Protein AF-A0A5E4IDD2-F1 (afdb_monomer)

Secondary structure (DSSP, 8-state):
--HHHHHHHHHHHHHTHHHHHHHHHHHHHHTT--S--HHHHHHHHHHHHHHHHHHHH---SS--HHHHHHHHIIIIIHHHHTTT--S----S--HHHHHHHHHHHHHHHHHHHHH-

Nearest PDB structures (foldseek):
  2rld-assembly1_A  TM=3.125E-01  e=3.854E+00  Bacteroides thetaiotaomicron VPI-5482
  3lmf-assembly1_A  TM=3.360E-01  e=6.219E+00  Nitrosospira multiformis ATCC 25196
  6zif-assembly1_C  TM=3.022E-01  e=7.295E+00  Methylocystis sp. ATCC 49242
  5m30-assembly1_C  TM=2.866E-01  e=8.113E+00  Escherichia coli

Sequence (116 aa):
MNDTQKKNACDILDSSGVDLRKALDEHFRDLKLGESTPEDYRLLDHTIATIQEGIWTSDEPDFDYDKLKTDIYEALVDKERAKTEEPEIYMGESEAVERDKAVIDFTFDWLKCILS

Foldseek 3Di:
DDPVLLVQLLVCLVVCLVVLQVVLQVLCVVVVLDGDDPVLSVLLVVLSVLVSVQSVPDPDPDRDLVVSLVVSCCVPVVPPVVVPDDPDDDDDDPSVSVSSNSSSVSSSVVSVVSSD

Solvent-accessible surface area (backbone atoms only — not comparable to full-atom values): 6846 Å² total; per-residue (Å²): 76,55,73,68,57,40,48,52,54,43,55,50,55,67,72,35,53,69,60,51,52,54,50,48,43,53,50,29,49,75,70,67,70,47,78,76,50,77,65,56,54,50,49,41,55,50,51,52,53,53,50,44,50,49,53,67,70,46,87,42,72,72,74,61,62,66,60,53,51,50,53,47,45,61,58,51,62,56,57,60,47,72,76,72,58,74,98,77,81,91,78,72,85,52,70,66,56,57,49,54,47,50,44,53,51,52,54,51,55,51,51,53,62,75,76,105

pLDDT: mean 79.17, std 12.94, range [44.44, 90.19]

Structure (mmCIF, N/CA/C/O backbone):
data_AF-A0A5E4IDD2-F1
#
_entry.id   AF-A0A5E4IDD2-F1
#
loop_
_atom_site.group_PDB
_atom_site.id
_atom_site.type_symbol
_atom_site.label_atom_id
_atom_site.label_alt_id
_atom_site.label_comp_id
_atom_site.label_asym_id
_atom_site.label_entity_id
_atom_site.labe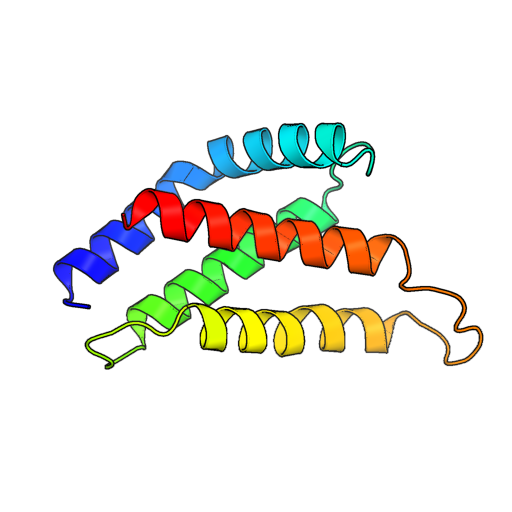l_seq_id
_atom_site.pdbx_PDB_ins_code
_atom_site.Cartn_x
_atom_site.Cartn_y
_atom_site.Cartn_z
_atom_site.occupancy
_atom_site.B_iso_or_equiv
_atom_site.auth_seq_id
_atom_site.auth_comp_id
_atom_site.auth_asym_id
_atom_site.auth_atom_id
_atom_site.pdbx_PDB_mod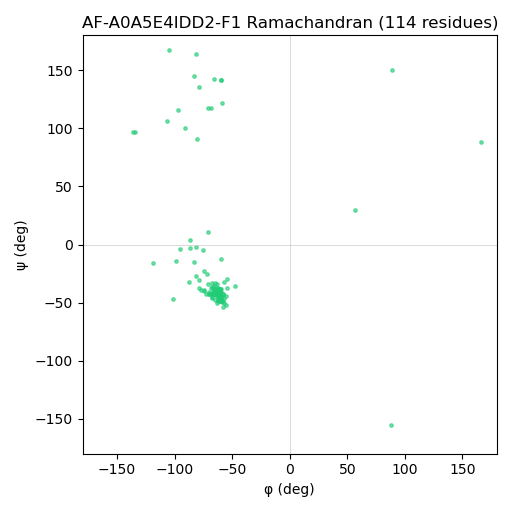el_num
ATOM 1 N N . MET A 1 1 ? 12.851 -5.806 -13.005 1.00 79.38 1 MET A N 1
ATOM 2 C CA . MET A 1 1 ? 11.851 -4.972 -13.717 1.00 79.38 1 MET A CA 1
ATOM 3 C C . MET A 1 1 ? 12.574 -3.870 -14.494 1.00 79.38 1 MET A C 1
ATOM 5 O O . MET A 1 1 ? 13.532 -3.334 -13.955 1.00 79.38 1 MET A O 1
ATOM 9 N N . ASN A 1 2 ? 12.196 -3.535 -15.737 1.00 84.81 2 ASN A N 1
ATOM 10 C CA . ASN A 1 2 ? 12.861 -2.436 -16.472 1.00 84.81 2 ASN A CA 1
ATOM 11 C C . ASN A 1 2 ? 12.316 -1.047 -16.072 1.00 84.81 2 ASN A C 1
ATOM 13 O O . ASN A 1 2 ? 11.226 -0.952 -15.511 1.00 84.81 2 ASN A O 1
ATOM 17 N N . ASP A 1 3 ? 13.035 0.033 -16.399 1.00 86.19 3 ASP A N 1
ATOM 18 C CA . ASP A 1 3 ? 12.665 1.410 -16.012 1.00 86.19 3 ASP A CA 1
ATOM 19 C C . ASP A 1 3 ? 11.270 1.837 -16.490 1.00 86.19 3 ASP A C 1
ATOM 21 O O . ASP A 1 3 ? 10.577 2.593 -15.813 1.00 86.19 3 ASP A O 1
ATOM 25 N N . THR A 1 4 ? 10.825 1.331 -17.645 1.00 86.62 4 THR A N 1
ATOM 26 C CA . THR A 1 4 ? 9.480 1.624 -18.165 1.00 86.62 4 THR A CA 1
ATOM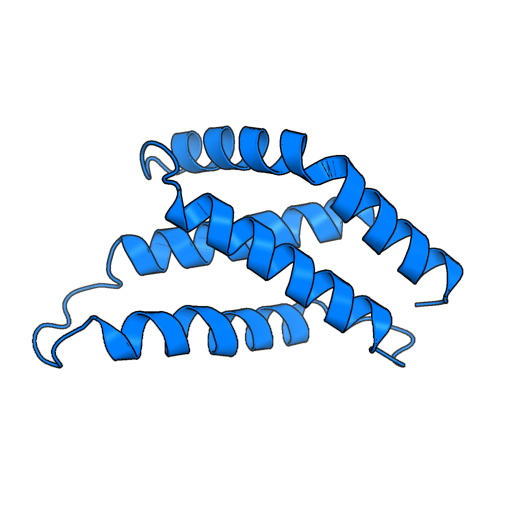 27 C C . THR A 1 4 ? 8.405 0.951 -17.315 1.00 86.62 4 THR A C 1
ATOM 29 O O . THR A 1 4 ? 7.406 1.578 -16.978 1.00 86.62 4 THR A O 1
ATOM 32 N N . GLN A 1 5 ? 8.617 -0.305 -16.921 1.00 85.19 5 GLN A N 1
ATOM 33 C CA . GLN A 1 5 ? 7.713 -1.026 -16.027 1.00 85.19 5 GLN A CA 1
ATOM 34 C C . GLN A 1 5 ? 7.695 -0.399 -14.627 1.00 85.19 5 GLN A C 1
ATOM 36 O O . GLN A 1 5 ? 6.618 -0.224 -14.066 1.00 85.19 5 GLN A O 1
ATOM 41 N N . LYS A 1 6 ? 8.865 -0.015 -14.089 1.00 87.00 6 LYS A N 1
ATOM 42 C CA . LYS A 1 6 ? 8.982 0.685 -12.795 1.00 87.00 6 LYS A CA 1
ATOM 43 C C . LYS A 1 6 ? 8.177 1.976 -12.790 1.00 87.00 6 LYS A C 1
ATOM 45 O O . LYS A 1 6 ? 7.355 2.186 -11.906 1.00 87.00 6 LYS A O 1
ATOM 50 N N . LYS A 1 7 ? 8.369 2.805 -13.818 1.00 88.19 7 LYS A N 1
ATOM 51 C CA . LYS A 1 7 ? 7.630 4.057 -13.968 1.00 88.19 7 LYS A CA 1
ATOM 52 C C . LYS A 1 7 ? 6.122 3.822 -14.062 1.00 88.19 7 LYS A C 1
ATOM 54 O O . LYS A 1 7 ? 5.375 4.466 -13.340 1.00 88.19 7 LYS A O 1
ATOM 59 N N . ASN A 1 8 ? 5.681 2.883 -14.900 1.00 86.06 8 ASN A N 1
ATOM 60 C CA . ASN A 1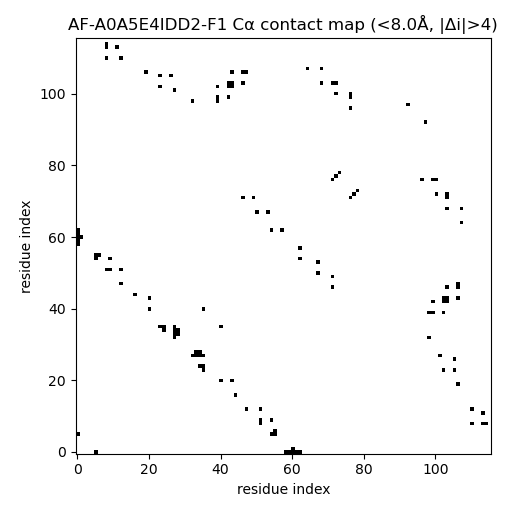 8 ? 4.256 2.585 -15.044 1.00 86.06 8 ASN A CA 1
ATOM 61 C C . ASN A 1 8 ? 3.626 2.125 -13.719 1.00 86.06 8 ASN A C 1
ATOM 63 O O . ASN A 1 8 ? 2.523 2.554 -13.401 1.00 86.06 8 ASN A O 1
ATOM 67 N N . ALA A 1 9 ? 4.322 1.292 -12.938 1.00 84.69 9 ALA A N 1
ATOM 68 C CA . ALA A 1 9 ? 3.856 0.861 -11.621 1.00 84.69 9 ALA A CA 1
ATOM 69 C C . ALA A 1 9 ? 3.637 2.057 -10.680 1.00 84.69 9 ALA A C 1
ATOM 71 O O . ALA A 1 9 ? 2.564 2.197 -10.093 1.00 84.69 9 ALA A O 1
ATOM 72 N N . CYS A 1 10 ? 4.630 2.948 -10.581 1.00 86.44 10 CYS A N 1
ATOM 73 C CA . CYS A 1 10 ? 4.548 4.131 -9.727 1.00 86.44 10 CYS A CA 1
ATOM 74 C C . CYS A 1 10 ? 3.472 5.123 -10.197 1.00 86.44 10 CYS A C 1
ATOM 76 O O . CYS A 1 10 ? 2.708 5.602 -9.363 1.00 86.44 10 CYS A O 1
ATOM 78 N N . ASP A 1 11 ? 3.360 5.374 -11.507 1.00 87.88 11 ASP A N 1
ATOM 79 C CA . ASP A 1 11 ? 2.350 6.272 -12.089 1.00 87.88 11 ASP A CA 1
ATOM 80 C C . ASP A 1 11 ? 0.914 5.760 -11.815 1.00 87.88 11 ASP A C 1
ATOM 82 O O . ASP A 1 11 ? -0.007 6.544 -11.553 1.00 87.88 11 ASP A O 1
ATOM 86 N N . ILE A 1 12 ? 0.699 4.437 -11.849 1.00 86.50 12 ILE A N 1
ATOM 87 C CA . ILE A 1 12 ? -0.603 3.839 -11.518 1.00 86.50 12 ILE A CA 1
ATOM 88 C C . ILE A 1 12 ? -0.896 3.974 -10.021 1.00 86.50 12 ILE A C 1
ATOM 90 O O . ILE A 1 12 ? -2.015 4.338 -9.663 1.00 86.50 12 ILE A O 1
ATOM 94 N N . LEU A 1 13 ? 0.085 3.738 -9.147 1.00 85.12 13 LEU A N 1
ATOM 95 C CA . LEU A 1 13 ? -0.087 3.930 -7.702 1.00 85.12 13 LEU A CA 1
ATOM 96 C C . LEU A 1 13 ? -0.446 5.385 -7.357 1.00 85.12 13 LEU A C 1
ATOM 98 O O . LEU A 1 13 ? -1.406 5.609 -6.620 1.00 85.12 13 LEU A O 1
ATOM 102 N N . ASP A 1 14 ? 0.244 6.361 -7.955 1.00 83.06 14 ASP A N 1
ATOM 103 C CA . ASP A 1 14 ? -0.025 7.792 -7.746 1.00 83.06 14 ASP A CA 1
ATOM 104 C C . ASP A 1 14 ? -1.437 8.185 -8.195 1.00 83.06 14 ASP A C 1
ATOM 106 O O . ASP A 1 14 ? -2.158 8.903 -7.498 1.00 83.06 14 ASP A O 1
ATOM 110 N N . SER A 1 15 ? -1.858 7.704 -9.367 1.00 84.06 15 SER A N 1
ATOM 111 C CA . SER A 1 15 ? -3.183 8.016 -9.915 1.00 84.06 15 SER A CA 1
ATOM 112 C C . SER A 1 15 ? -4.326 7.281 -9.208 1.00 84.06 15 SER A C 1
ATOM 114 O O . SER A 1 15 ? -5.453 7.778 -9.216 1.00 84.06 15 SER A O 1
ATOM 116 N N . SER A 1 16 ? -4.045 6.155 -8.546 1.00 79.12 16 SER A N 1
ATOM 117 C CA . SER A 1 16 ? -5.050 5.323 -7.870 1.00 79.12 16 SER A CA 1
ATOM 118 C C . SER A 1 16 ? -5.357 5.758 -6.436 1.00 79.12 16 SER A C 1
ATOM 120 O O . SER A 1 16 ? -6.228 5.162 -5.814 1.00 79.12 16 SER A O 1
ATOM 122 N N . GLY A 1 17 ? -4.692 6.777 -5.878 1.00 75.00 17 GLY A N 1
ATOM 123 C CA . GLY A 1 17 ? -4.790 7.105 -4.446 1.00 75.00 17 GLY A CA 1
ATOM 124 C C . GLY A 1 17 ? -6.219 7.328 -3.915 1.00 75.00 17 GLY A C 1
ATOM 125 O O . GLY A 1 17 ? -6.543 6.896 -2.810 1.00 75.00 17 GLY A O 1
ATOM 126 N N . VAL A 1 18 ? -7.106 7.956 -4.698 1.00 76.94 18 VAL A N 1
ATOM 127 C CA . VAL A 1 18 ? -8.521 8.153 -4.310 1.00 76.94 18 VAL A CA 1
ATOM 128 C C . VAL A 1 18 ? -9.313 6.845 -4.376 1.00 76.94 18 VAL A C 1
ATOM 130 O O . VAL A 1 18 ? -10.089 6.551 -3.465 1.00 76.94 18 VAL A O 1
ATOM 133 N N . ASP A 1 19 ? -9.102 6.052 -5.426 1.00 84.50 19 ASP A N 1
ATOM 134 C CA . ASP A 1 19 ? -9.782 4.769 -5.612 1.00 84.50 19 ASP A CA 1
ATOM 135 C C . ASP A 1 19 ? -9.327 3.741 -4.568 1.00 84.50 19 ASP A C 1
ATOM 137 O O . ASP A 1 19 ? -10.154 3.016 -4.020 1.00 84.50 19 ASP A O 1
ATOM 141 N N . LEU A 1 20 ? -8.041 3.756 -4.210 1.00 83.81 20 LEU A N 1
ATOM 142 C CA . LEU A 1 20 ? -7.443 2.932 -3.161 1.00 83.81 20 LEU A CA 1
ATOM 143 C C . LEU A 1 20 ? -8.060 3.199 -1.791 1.00 83.81 20 LEU A C 1
ATOM 145 O O . LEU A 1 20 ? -8.386 2.256 -1.080 1.00 83.81 20 LEU A O 1
ATOM 149 N N . ARG A 1 21 ? -8.282 4.466 -1.426 1.00 88.19 21 ARG A N 1
ATOM 150 C CA . ARG A 1 21 ? -8.935 4.811 -0.150 1.00 88.19 21 ARG A CA 1
ATOM 151 C C . ARG A 1 21 ? -10.371 4.310 -0.090 1.00 88.19 21 ARG A C 1
ATOM 153 O O . ARG A 1 21 ? -10.786 3.759 0.922 1.00 88.19 21 ARG A O 1
ATOM 160 N N . LYS A 1 22 ? -11.119 4.460 -1.185 1.00 87.75 22 LYS A N 1
ATOM 161 C CA . LYS A 1 22 ? -12.495 3.963 -1.261 1.00 87.75 22 LYS A CA 1
ATOM 162 C C . LYS A 1 22 ? -12.546 2.434 -1.213 1.00 87.75 22 LYS A C 1
ATOM 164 O O . LYS A 1 22 ? -13.401 1.870 -0.539 1.00 87.75 22 LYS A O 1
ATOM 169 N N . ALA A 1 23 ? -11.638 1.767 -1.917 1.00 88.88 23 ALA A N 1
ATOM 170 C CA . ALA A 1 23 ? -11.535 0.315 -1.894 1.00 88.88 23 ALA A CA 1
ATOM 171 C C . ALA A 1 23 ? -11.078 -0.206 -0.518 1.00 88.88 23 ALA A C 1
ATOM 173 O O . ALA A 1 23 ? -11.566 -1.246 -0.082 1.00 88.88 23 ALA A O 1
ATOM 174 N N . LEU A 1 24 ? -10.240 0.543 0.209 1.00 88.94 24 LEU A N 1
ATOM 175 C CA . LEU A 1 24 ? -9.885 0.236 1.595 1.00 88.94 24 LEU A CA 1
ATOM 176 C C . LEU A 1 24 ? -11.109 0.306 2.525 1.00 88.94 24 LEU A C 1
ATOM 178 O O . LEU A 1 24 ? -11.308 -0.597 3.333 1.00 88.94 24 LEU A O 1
ATOM 182 N N . ASP A 1 25 ? -11.975 1.312 2.366 1.00 87.88 25 ASP A N 1
ATOM 183 C CA . ASP A 1 25 ? -13.227 1.419 3.135 1.00 87.88 25 ASP A CA 1
ATOM 184 C C . ASP A 1 25 ? -14.164 0.228 2.902 1.00 87.88 25 ASP A C 1
ATOM 186 O O . ASP A 1 25 ? -14.787 -0.289 3.835 1.00 87.88 25 ASP A O 1
ATOM 190 N N . GLU A 1 26 ? -14.283 -0.206 1.646 1.00 88.50 26 GLU A N 1
ATOM 191 C CA . GLU A 1 26 ? -15.053 -1.395 1.280 1.00 88.50 26 GLU A CA 1
ATOM 192 C C . GLU A 1 26 ? -14.425 -2.656 1.898 1.00 88.50 26 GLU A C 1
ATOM 194 O O . GLU A 1 26 ? -15.133 -3.456 2.512 1.00 88.50 26 GLU A O 1
ATOM 199 N N . HIS A 1 27 ? -13.096 -2.775 1.850 1.00 88.19 27 HIS A N 1
ATOM 200 C CA . HIS A 1 27 ? -12.354 -3.889 2.434 1.00 88.19 27 HIS A CA 1
ATOM 201 C C . HIS A 1 27 ? -12.528 -3.988 3.959 1.00 88.19 27 HIS A C 1
ATOM 203 O O . HIS A 1 27 ? -12.797 -5.064 4.496 1.00 88.19 27 HIS A O 1
ATOM 209 N N . PHE A 1 28 ? -12.448 -2.867 4.675 1.00 87.94 28 PHE A N 1
ATOM 210 C CA . PHE A 1 28 ? -12.612 -2.829 6.132 1.00 87.94 28 PHE A CA 1
ATOM 211 C C . PHE A 1 28 ? -14.029 -3.201 6.568 1.00 87.94 28 PHE A C 1
ATOM 213 O O . PHE A 1 28 ? -14.222 -3.898 7.572 1.00 87.94 28 PHE A O 1
ATOM 220 N N . ARG A 1 29 ? -15.030 -2.800 5.777 1.00 86.50 29 ARG A N 1
ATOM 221 C CA . ARG A 1 29 ? -16.418 -3.215 5.985 1.00 86.50 29 ARG A CA 1
ATOM 222 C C . ARG A 1 29 ? -16.581 -4.726 5.826 1.00 86.50 29 ARG A C 1
ATOM 224 O O . ARG A 1 29 ? -17.250 -5.340 6.660 1.00 86.50 29 ARG A O 1
ATOM 231 N N . ASP A 1 30 ? -15.962 -5.318 4.808 1.00 87.19 30 ASP A N 1
ATOM 232 C CA . ASP A 1 30 ? -16.016 -6.763 4.559 1.00 87.19 30 ASP A CA 1
ATOM 233 C C . ASP A 1 30 ? -15.332 -7.565 5.675 1.00 87.19 30 ASP A C 1
ATOM 235 O O . ASP A 1 30 ? -15.861 -8.586 6.126 1.00 87.19 30 ASP A O 1
ATOM 239 N N . LEU A 1 31 ? -14.211 -7.057 6.195 1.00 84.25 31 LEU A N 1
ATOM 240 C CA . LEU A 1 31 ? -13.495 -7.638 7.334 1.00 84.25 31 LEU A CA 1
ATOM 241 C C . LEU A 1 31 ? -14.169 -7.382 8.692 1.00 84.25 31 LEU A C 1
ATOM 243 O O . LEU A 1 31 ? -13.731 -7.928 9.702 1.00 84.25 31 LEU A O 1
ATOM 247 N N . LYS A 1 32 ? -15.254 -6.596 8.735 1.00 85.62 32 LYS A N 1
ATOM 248 C CA . LYS A 1 32 ? -15.937 -6.166 9.971 1.00 85.62 32 LYS A CA 1
ATOM 249 C C . LYS A 1 32 ? -15.017 -5.427 10.950 1.00 85.62 32 LYS A C 1
ATOM 251 O O . LYS A 1 32 ? -15.276 -5.436 12.150 1.00 85.62 32 LYS A O 1
ATOM 256 N N . LEU A 1 33 ? -14.003 -4.744 10.425 1.00 79.44 33 LEU A N 1
ATOM 257 C CA . LEU A 1 33 ? -13.105 -3.881 11.196 1.00 79.44 33 LEU A CA 1
ATOM 258 C C . LEU A 1 33 ? -13.724 -2.493 11.444 1.00 79.44 33 LEU A C 1
ATOM 260 O O . LEU A 1 33 ? -13.147 -1.660 12.126 1.00 79.44 33 LEU A O 1
ATOM 264 N N . GLY A 1 34 ? -14.922 -2.221 10.925 1.00 83.12 34 GLY A N 1
ATOM 265 C CA . GLY A 1 34 ? -15.591 -0.930 11.084 1.00 83.12 34 GLY A CA 1
ATOM 266 C C . GLY A 1 34 ? -15.199 0.060 9.990 1.00 83.12 34 GLY A C 1
ATOM 267 O O . GLY A 1 34 ? -14.869 -0.339 8.877 1.00 83.12 34 GLY A O 1
ATOM 268 N N . GLU A 1 35 ? -15.308 1.353 10.284 1.00 84.56 35 GLU A N 1
ATOM 269 C CA . GLU A 1 35 ? -14.938 2.414 9.342 1.00 84.56 35 GLU A CA 1
ATOM 270 C C . GLU A 1 35 ? -13.430 2.668 9.401 1.00 84.56 35 GLU A C 1
ATOM 272 O O . GLU A 1 35 ? -12.821 2.570 10.471 1.00 84.56 35 GLU A O 1
ATOM 277 N N . SER A 1 36 ? -12.825 2.987 8.258 1.00 85.62 36 SER A N 1
ATOM 278 C CA . SER A 1 36 ? -11.431 3.425 8.206 1.00 85.62 36 SER A CA 1
ATOM 279 C C . SER A 1 36 ? -11.278 4.766 8.925 1.00 85.62 36 SER A C 1
ATOM 281 O O . SER A 1 36 ? -12.144 5.643 8.851 1.00 85.62 36 SER A O 1
ATOM 283 N N . THR A 1 37 ? -10.166 4.940 9.622 1.00 87.12 37 THR A N 1
ATOM 284 C CA . THR A 1 37 ? -9.808 6.155 10.343 1.00 87.12 37 THR A CA 1
ATOM 285 C C . THR A 1 37 ? -8.732 6.935 9.577 1.00 87.12 37 THR A C 1
ATOM 287 O O . THR A 1 37 ? -8.112 6.423 8.638 1.00 87.12 37 THR A O 1
ATOM 290 N N . PRO A 1 38 ? -8.469 8.202 9.952 1.00 87.12 38 PRO A N 1
ATOM 291 C CA . PRO A 1 38 ? -7.361 8.970 9.391 1.00 87.12 38 PRO A CA 1
ATOM 292 C C . PRO A 1 38 ? -5.996 8.277 9.499 1.00 87.12 38 PRO A C 1
ATOM 294 O O . PRO A 1 38 ? -5.132 8.520 8.659 1.00 87.12 38 PRO A O 1
ATOM 297 N N . GLU A 1 39 ? -5.789 7.450 10.522 1.00 84.81 39 GLU A N 1
ATOM 298 C CA . GLU A 1 39 ? -4.571 6.669 10.733 1.00 84.81 39 GLU A CA 1
ATOM 299 C C . GLU A 1 39 ? -4.408 5.583 9.665 1.00 84.81 39 GLU A C 1
ATOM 301 O O . GLU A 1 39 ? -3.338 5.505 9.065 1.00 84.81 39 GLU A O 1
ATOM 306 N N . ASP A 1 40 ? -5.470 4.842 9.330 1.00 87.00 40 ASP A N 1
ATOM 307 C CA . ASP A 1 40 ? -5.405 3.808 8.287 1.00 87.00 40 ASP A CA 1
ATOM 308 C C . ASP A 1 40 ? -5.075 4.416 6.917 1.00 87.00 40 ASP A C 1
ATOM 310 O O . ASP A 1 40 ? -4.276 3.870 6.159 1.00 87.00 40 ASP A O 1
ATOM 314 N N . TYR A 1 41 ? -5.632 5.592 6.600 1.00 87.56 41 TYR A N 1
ATOM 315 C CA . TYR A 1 41 ? -5.301 6.289 5.353 1.00 87.56 41 TYR A CA 1
ATOM 316 C C . TYR A 1 41 ? -3.858 6.797 5.327 1.00 87.56 41 TYR A C 1
ATOM 318 O O . TYR A 1 41 ? -3.225 6.776 4.274 1.00 87.56 41 TYR A O 1
ATOM 326 N N . ARG A 1 42 ? -3.319 7.253 6.466 1.00 88.31 42 ARG A N 1
ATOM 327 C CA . ARG A 1 42 ? -1.900 7.634 6.557 1.00 88.31 42 ARG A CA 1
ATOM 328 C C . ARG A 1 42 ? -0.999 6.421 6.386 1.00 88.31 42 ARG A C 1
ATOM 330 O O . ARG A 1 42 ? 0.024 6.536 5.717 1.00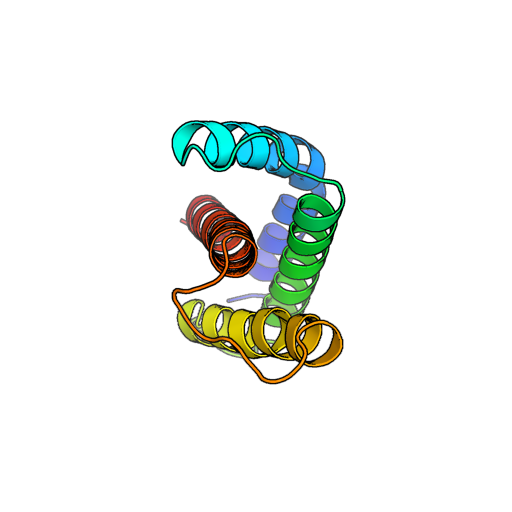 88.31 42 ARG A O 1
ATOM 337 N N . LEU A 1 43 ? -1.378 5.281 6.959 1.00 88.62 43 LEU A N 1
ATOM 338 C CA . LEU A 1 43 ? -0.653 4.030 6.786 1.00 88.62 43 LEU A CA 1
ATOM 339 C C . LEU A 1 43 ? -0.701 3.559 5.330 1.00 88.62 43 LEU A C 1
ATOM 341 O O . LEU A 1 43 ? 0.330 3.156 4.797 1.00 88.62 43 LEU A O 1
ATOM 345 N N . LEU A 1 44 ? -1.854 3.671 4.666 1.00 89.69 44 LEU A N 1
ATOM 346 C CA . LEU A 1 44 ? -2.005 3.394 3.237 1.00 89.69 44 LEU A CA 1
ATOM 347 C C . LEU A 1 44 ? -1.065 4.278 2.409 1.00 89.69 44 LEU A C 1
ATOM 349 O O . LEU A 1 44 ? -0.263 3.761 1.635 1.00 89.69 44 LEU A O 1
ATOM 353 N N . ASP A 1 45 ? -1.118 5.599 2.604 1.00 88.12 45 ASP A N 1
ATOM 354 C CA . ASP A 1 45 ? -0.265 6.553 1.884 1.00 88.12 45 ASP A CA 1
ATOM 355 C C . ASP A 1 45 ? 1.227 6.254 2.112 1.00 88.12 45 ASP A C 1
ATOM 357 O O . ASP A 1 45 ? 2.030 6.277 1.178 1.00 88.12 45 ASP A O 1
ATOM 361 N N . HIS A 1 46 ? 1.605 5.946 3.355 1.00 88.31 46 HIS A N 1
ATOM 362 C CA . HIS A 1 46 ? 2.982 5.619 3.705 1.00 88.31 46 HIS A CA 1
ATOM 363 C C . HIS A 1 46 ? 3.431 4.296 3.075 1.00 88.31 46 HIS A C 1
ATOM 365 O O . HIS A 1 46 ? 4.517 4.234 2.505 1.00 88.31 46 HIS A O 1
ATOM 371 N N . THR A 1 47 ? 2.575 3.273 3.098 1.00 88.50 47 THR A N 1
ATOM 372 C CA . THR A 1 47 ? 2.831 1.968 2.471 1.00 88.50 47 THR A CA 1
ATOM 373 C C . THR A 1 47 ? 3.032 2.119 0.964 1.00 88.50 47 THR A C 1
ATOM 375 O O . THR A 1 47 ? 3.986 1.567 0.417 1.00 88.50 47 THR A O 1
ATOM 378 N N . ILE A 1 48 ? 2.192 2.914 0.289 1.00 89.12 48 ILE A N 1
ATOM 379 C CA . ILE A 1 48 ? 2.338 3.219 -1.142 1.00 89.12 48 ILE A CA 1
ATOM 380 C C . ILE A 1 48 ? 3.696 3.872 -1.419 1.00 89.12 48 ILE A C 1
ATOM 382 O O . ILE A 1 48 ? 4.411 3.425 -2.316 1.00 89.12 48 ILE A O 1
ATOM 386 N N . ALA A 1 49 ? 4.080 4.879 -0.630 1.00 88.12 49 ALA A N 1
ATOM 387 C CA . ALA A 1 49 ? 5.361 5.559 -0.799 1.00 88.12 49 ALA A CA 1
ATOM 388 C C . ALA A 1 49 ? 6.553 4.599 -0.625 1.00 88.12 49 ALA A C 1
ATOM 390 O O . ALA A 1 49 ? 7.482 4.615 -1.434 1.00 88.12 49 ALA A O 1
ATOM 391 N N . THR A 1 50 ? 6.512 3.717 0.380 1.00 88.56 50 THR A N 1
ATOM 392 C CA . THR A 1 50 ? 7.563 2.708 0.593 1.00 88.56 50 THR A CA 1
ATOM 393 C C . THR A 1 50 ? 7.626 1.695 -0.551 1.00 88.56 50 THR A C 1
ATOM 395 O O . THR A 1 50 ? 8.716 1.335 -0.998 1.00 88.56 50 THR A O 1
ATOM 398 N N . ILE A 1 51 ? 6.476 1.271 -1.083 1.00 88.75 51 ILE A N 1
ATOM 399 C CA . ILE A 1 51 ? 6.414 0.398 -2.261 1.00 88.75 51 ILE A CA 1
ATOM 400 C C . ILE A 1 51 ? 7.069 1.072 -3.471 1.00 88.75 51 ILE A C 1
ATOM 402 O O . ILE A 1 51 ? 7.894 0.455 -4.146 1.00 88.75 51 ILE A O 1
ATOM 406 N N . GLN A 1 52 ? 6.725 2.332 -3.745 1.00 87.94 52 GLN A N 1
ATOM 407 C CA . GLN A 1 52 ? 7.280 3.088 -4.870 1.00 87.94 52 GLN A CA 1
ATOM 408 C C . GLN A 1 52 ? 8.800 3.245 -4.752 1.00 87.94 52 GLN A C 1
ATOM 410 O O . GLN A 1 52 ? 9.516 3.054 -5.738 1.00 87.94 52 GLN A O 1
ATOM 415 N N . GLU A 1 53 ? 9.306 3.541 -3.551 1.00 88.88 53 GLU A N 1
ATOM 416 C CA . GLU A 1 53 ? 10.744 3.608 -3.284 1.00 88.88 53 GLU A CA 1
ATOM 417 C C . GLU A 1 53 ? 11.423 2.254 -3.532 1.00 88.88 53 GLU A C 1
ATOM 419 O O . GLU A 1 53 ? 12.434 2.196 -4.239 1.00 88.88 53 GLU A O 1
ATOM 424 N N . GLY A 1 54 ? 10.842 1.159 -3.031 1.00 87.44 54 GLY A N 1
ATOM 425 C CA . GLY A 1 54 ? 11.343 -0.196 -3.261 1.00 87.44 54 GLY A CA 1
ATOM 426 C C . GLY A 1 54 ? 11.412 -0.542 -4.749 1.00 87.44 54 GLY A C 1
ATOM 427 O O . GLY A 1 54 ? 12.454 -0.976 -5.240 1.00 87.44 54 GLY A O 1
ATOM 428 N N . ILE A 1 55 ? 10.338 -0.283 -5.501 1.00 86.38 55 ILE A N 1
ATOM 429 C CA . ILE A 1 55 ? 10.278 -0.509 -6.956 1.00 86.38 55 ILE A CA 1
ATOM 430 C C . ILE A 1 55 ? 11.355 0.293 -7.686 1.00 86.38 55 ILE A C 1
ATOM 432 O O . ILE A 1 55 ? 12.022 -0.228 -8.586 1.00 86.38 55 ILE A O 1
ATOM 436 N N . TRP A 1 56 ? 11.528 1.561 -7.315 1.00 86.62 56 TRP A N 1
ATOM 437 C CA . TRP A 1 56 ? 12.477 2.443 -7.981 1.00 86.62 56 TRP A CA 1
ATOM 438 C C . TRP A 1 56 ? 13.924 2.003 -7.741 1.00 86.62 56 TRP A C 1
ATOM 440 O O . TRP A 1 56 ? 14.709 1.901 -8.688 1.00 86.62 56 TRP A O 1
ATOM 450 N N . THR A 1 57 ? 14.245 1.685 -6.487 1.00 85.62 57 THR A N 1
ATOM 451 C CA . THR A 1 57 ? 15.598 1.348 -6.020 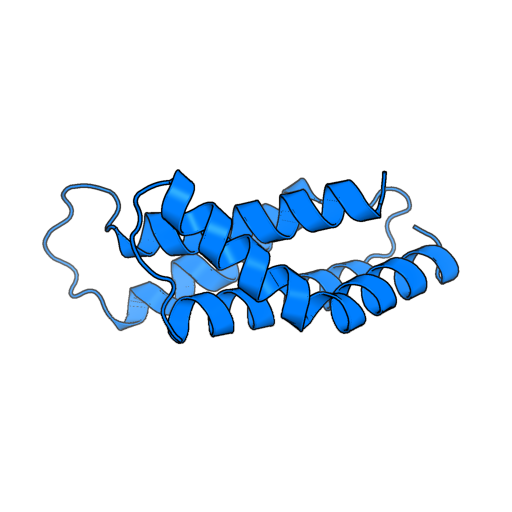1.00 85.62 57 THR A CA 1
ATOM 452 C C . THR A 1 57 ? 16.002 -0.106 -6.256 1.00 85.62 57 THR A C 1
ATOM 454 O O . THR A 1 57 ? 17.189 -0.413 -6.199 1.00 85.62 57 THR A O 1
ATOM 457 N N . SER A 1 58 ? 15.059 -1.006 -6.550 1.00 81.50 58 SER A N 1
ATOM 458 C CA . SER A 1 58 ? 15.373 -2.411 -6.815 1.00 81.50 58 SER A CA 1
ATOM 459 C C . SER A 1 58 ? 16.087 -2.592 -8.153 1.00 81.50 58 SER A C 1
ATOM 461 O O . SER A 1 58 ? 15.523 -2.343 -9.217 1.00 81.50 58 SER A O 1
ATOM 463 N N . ASP A 1 59 ? 17.317 -3.092 -8.116 1.00 79.38 59 ASP A N 1
ATOM 464 C CA . ASP A 1 59 ? 18.075 -3.480 -9.312 1.00 79.38 59 ASP A CA 1
ATOM 465 C C . ASP A 1 59 ? 17.778 -4.924 -9.759 1.00 79.38 59 ASP A C 1
ATOM 467 O O . ASP A 1 59 ? 18.378 -5.431 -10.712 1.00 79.38 59 ASP A O 1
ATOM 471 N N . GLU A 1 60 ? 16.848 -5.606 -9.084 1.00 75.38 60 GLU A N 1
ATOM 472 C CA . GLU A 1 60 ? 16.559 -7.010 -9.343 1.00 75.38 60 GLU A CA 1
ATOM 473 C C . GLU A 1 60 ? 15.671 -7.182 -10.596 1.00 75.38 60 GLU A C 1
ATOM 475 O O . GLU A 1 60 ? 14.696 -6.444 -10.821 1.00 75.38 60 GLU A O 1
ATOM 480 N N . PRO A 1 61 ? 15.997 -8.152 -11.473 1.00 69.00 61 PRO A N 1
ATOM 481 C CA . PRO A 1 61 ? 15.172 -8.453 -12.638 1.00 69.00 61 PRO A CA 1
ATOM 482 C C . PRO A 1 61 ? 13.786 -8.958 -12.218 1.00 69.00 61 PRO A C 1
ATOM 484 O O . PRO A 1 61 ? 12.794 -8.516 -12.805 1.00 69.00 61 PRO A O 1
ATOM 487 N N . ASP A 1 62 ? 13.730 -9.750 -11.149 1.00 73.88 62 ASP A N 1
ATOM 488 C CA . ASP A 1 62 ? 12.510 -10.240 -10.519 1.00 73.88 62 ASP A CA 1
ATOM 489 C C . ASP A 1 62 ? 12.320 -9.485 -9.203 1.00 73.88 62 ASP A C 1
ATOM 491 O O . ASP A 1 62 ? 13.071 -9.679 -8.254 1.00 73.88 62 ASP A O 1
ATOM 495 N N . PHE A 1 63 ? 11.366 -8.557 -9.175 1.00 76.75 63 PHE A N 1
ATOM 496 C CA . PHE A 1 63 ? 11.089 -7.762 -7.983 1.00 76.75 63 PHE A CA 1
ATOM 497 C C . PHE A 1 63 ? 10.494 -8.656 -6.887 1.00 76.75 63 PHE A C 1
ATOM 499 O O . PHE A 1 63 ? 9.420 -9.230 -7.081 1.00 76.75 63 PHE A O 1
ATOM 506 N N . ASP A 1 64 ? 11.182 -8.783 -5.751 1.00 84.06 64 ASP A N 1
ATOM 507 C CA . ASP A 1 64 ? 10.729 -9.613 -4.633 1.00 84.06 64 ASP A CA 1
ATOM 508 C C . ASP A 1 64 ? 9.674 -8.882 -3.784 1.00 84.06 64 ASP A C 1
ATOM 510 O O . ASP A 1 64 ? 9.973 -8.147 -2.838 1.00 84.06 64 ASP A O 1
ATOM 514 N N . TYR A 1 65 ? 8.407 -9.087 -4.149 1.00 82.00 65 TYR A N 1
ATOM 515 C CA . TYR A 1 65 ? 7.263 -8.522 -3.434 1.00 82.00 65 TYR A CA 1
ATOM 516 C C . TYR A 1 65 ? 7.145 -9.032 -2.000 1.00 82.00 65 TYR A C 1
ATOM 518 O O . TYR A 1 65 ? 6.688 -8.288 -1.135 1.00 82.00 65 TYR A O 1
ATOM 526 N N . ASP A 1 66 ? 7.516 -10.286 -1.745 1.00 84.69 66 ASP A N 1
ATOM 527 C CA . ASP A 1 66 ? 7.337 -10.886 -0.426 1.00 84.69 66 ASP A CA 1
ATOM 528 C C . ASP A 1 66 ? 8.378 -10.322 0.545 1.00 84.69 66 ASP A C 1
ATOM 530 O O . ASP A 1 66 ? 8.030 -9.956 1.668 1.00 84.69 66 ASP A O 1
ATOM 534 N N . LYS A 1 67 ? 9.618 -10.126 0.082 1.00 85.88 67 LYS A N 1
ATOM 535 C CA . LYS A 1 67 ? 10.652 -9.429 0.853 1.00 85.88 67 LYS A CA 1
ATOM 536 C C . LYS A 1 67 ? 10.265 -7.987 1.173 1.00 85.88 67 LYS A C 1
ATOM 538 O O . LYS A 1 67 ? 10.340 -7.587 2.330 1.00 85.88 67 LYS A O 1
ATOM 543 N N . LEU A 1 68 ? 9.795 -7.220 0.185 1.00 86.19 68 LEU A N 1
ATOM 544 C CA . LEU A 1 68 ? 9.350 -5.842 0.423 1.00 86.19 68 LEU A CA 1
ATOM 545 C C . LEU A 1 68 ? 8.190 -5.784 1.426 1.00 86.19 68 LEU A C 1
ATOM 547 O O . LEU A 1 68 ? 8.128 -4.887 2.263 1.00 86.19 68 LEU A O 1
ATOM 551 N N . LYS A 1 69 ? 7.265 -6.746 1.347 1.00 87.44 69 LYS A N 1
ATOM 552 C CA . LYS A 1 69 ? 6.141 -6.852 2.277 1.00 87.44 69 LYS A CA 1
ATOM 553 C C . LYS A 1 69 ? 6.620 -7.106 3.703 1.00 87.44 69 LYS A C 1
ATOM 555 O O . LYS A 1 69 ? 6.140 -6.446 4.621 1.00 87.44 69 LYS A O 1
ATOM 560 N N . THR A 1 70 ? 7.587 -8.005 3.888 1.00 86.88 70 THR A N 1
ATOM 561 C CA . THR A 1 70 ? 8.241 -8.220 5.187 1.00 86.88 70 THR A CA 1
ATOM 562 C C . THR A 1 70 ? 8.915 -6.947 5.696 1.00 86.88 70 THR A C 1
ATOM 564 O O . THR A 1 70 ? 8.648 -6.553 6.829 1.00 86.88 70 THR A O 1
ATOM 567 N N . ASP A 1 71 ? 9.693 -6.257 4.857 1.00 83.56 71 ASP A N 1
ATOM 568 C CA . ASP A 1 71 ? 10.384 -5.017 5.239 1.00 83.56 71 ASP A CA 1
ATOM 569 C C . ASP A 1 71 ? 9.393 -3.926 5.688 1.00 83.56 71 ASP A C 1
ATOM 571 O O . ASP A 1 71 ? 9.645 -3.203 6.652 1.00 83.56 71 ASP A O 1
ATOM 575 N N . ILE A 1 72 ? 8.234 -3.823 5.029 1.00 84.81 72 ILE A N 1
ATOM 576 C CA . ILE A 1 72 ? 7.168 -2.881 5.392 1.00 84.81 72 ILE A CA 1
ATOM 577 C C . ILE A 1 72 ? 6.517 -3.260 6.727 1.00 84.81 72 ILE A C 1
ATOM 579 O O . ILE A 1 72 ? 6.299 -2.379 7.559 1.00 84.81 72 ILE A O 1
ATOM 583 N N . TYR A 1 73 ? 6.245 -4.543 6.981 1.00 84.56 73 TYR A N 1
ATOM 584 C CA . TYR A 1 73 ? 5.735 -4.971 8.286 1.00 84.56 73 TYR A CA 1
ATOM 585 C C . TYR A 1 73 ? 6.712 -4.651 9.417 1.00 84.56 73 TYR A C 1
ATOM 587 O O . TYR A 1 73 ? 6.315 -4.041 10.409 1.00 84.56 73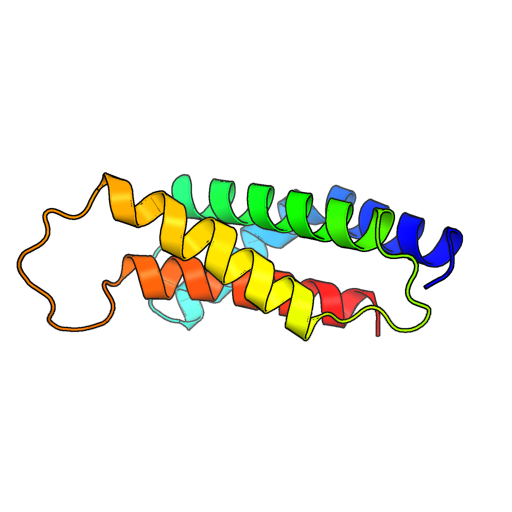 TYR A O 1
ATOM 595 N N . GLU A 1 74 ? 7.990 -4.991 9.251 1.00 81.62 74 GLU A N 1
ATOM 596 C CA . GLU A 1 74 ? 9.035 -4.701 10.241 1.00 81.62 74 GLU A CA 1
ATOM 597 C C . GLU A 1 74 ? 9.260 -3.188 10.418 1.00 81.62 74 GLU A C 1
ATOM 599 O O . GLU A 1 74 ? 9.575 -2.705 11.506 1.00 81.62 74 GLU A O 1
ATOM 604 N N . ALA A 1 75 ? 9.097 -2.392 9.360 1.00 74.12 75 ALA A N 1
ATOM 605 C CA . ALA A 1 75 ? 9.290 -0.950 9.439 1.00 74.12 75 ALA A CA 1
ATOM 606 C C . ALA A 1 75 ? 8.098 -0.213 10.058 1.00 74.12 75 ALA A C 1
ATOM 608 O O . ALA A 1 75 ? 8.320 0.770 10.768 1.00 74.12 75 ALA A O 1
ATOM 609 N N . LEU A 1 76 ? 6.866 -0.637 9.770 1.00 72.31 76 LEU A N 1
ATOM 610 C CA . LEU A 1 76 ? 5.652 0.109 10.114 1.00 72.31 76 LEU A CA 1
ATOM 611 C C . LEU A 1 76 ? 4.959 -0.453 11.353 1.00 72.31 76 LEU A C 1
ATOM 613 O O . LEU A 1 76 ? 4.666 0.306 12.276 1.00 72.31 76 LEU A O 1
ATOM 617 N N . VAL A 1 77 ? 4.775 -1.772 11.423 1.00 68.06 77 VAL A N 1
ATOM 618 C CA . VAL A 1 77 ? 4.045 -2.415 12.525 1.00 68.06 77 VAL A CA 1
ATOM 619 C C . VAL A 1 77 ? 4.893 -2.450 13.802 1.00 68.06 77 VAL A C 1
ATOM 621 O O . VAL A 1 77 ? 4.385 -2.138 14.880 1.00 68.06 77 VAL A O 1
ATOM 624 N N . ASP A 1 78 ? 6.201 -2.715 13.696 1.00 64.00 78 ASP A N 1
ATOM 625 C CA . ASP A 1 78 ? 7.083 -2.782 14.874 1.00 64.00 78 ASP A CA 1
ATOM 626 C C . ASP A 1 78 ? 7.510 -1.398 15.408 1.00 64.00 78 ASP A C 1
ATOM 628 O O . ASP A 1 78 ? 7.726 -1.239 16.614 1.00 64.00 78 ASP A O 1
ATOM 632 N N . LYS A 1 79 ? 7.633 -0.361 14.561 1.00 54.09 79 LYS A N 1
ATOM 633 C CA . LYS A 1 79 ? 8.122 0.967 15.005 1.00 54.09 79 LYS A CA 1
ATOM 634 C C . LYS A 1 79 ? 7.048 1.911 15.533 1.00 54.09 79 LYS A C 1
ATOM 636 O O . LYS A 1 79 ? 7.381 2.743 16.384 1.00 54.09 79 LYS A O 1
ATOM 641 N N . GLU A 1 80 ? 5.814 1.854 15.032 1.00 52.56 80 GLU A N 1
ATOM 642 C CA . GLU A 1 80 ? 4.758 2.764 15.500 1.00 52.56 80 GLU A CA 1
ATOM 643 C C . GLU A 1 80 ? 4.198 2.334 16.864 1.00 52.56 80 GLU A C 1
ATOM 645 O O . GLU A 1 80 ? 4.031 3.180 17.744 1.00 52.56 80 GLU A O 1
ATOM 650 N N . ARG A 1 81 ? 4.029 1.029 17.115 1.00 47.62 81 ARG A N 1
ATOM 651 C CA . ARG A 1 81 ? 3.436 0.522 18.368 1.00 47.62 81 ARG A CA 1
ATOM 652 C C . ARG A 1 81 ? 4.386 0.427 19.556 1.00 47.62 81 ARG A C 1
ATOM 654 O O . ARG A 1 81 ? 3.946 0.627 20.688 1.00 47.62 81 ARG A O 1
ATOM 661 N N . ALA A 1 82 ? 5.691 0.261 19.322 1.00 45.12 82 ALA A N 1
ATOM 662 C CA . ALA A 1 82 ? 6.703 0.295 20.386 1.00 45.12 82 ALA A CA 1
ATOM 663 C C . ALA A 1 82 ? 6.748 1.634 21.158 1.00 45.12 82 ALA A C 1
ATOM 665 O O . ALA A 1 82 ? 7.389 1.726 22.203 1.00 45.12 82 ALA A O 1
ATOM 666 N N . LYS A 1 83 ? 6.090 2.689 20.653 1.00 48.72 83 LYS A N 1
ATOM 667 C CA . LYS A 1 83 ? 6.005 4.004 21.306 1.00 48.72 83 LYS A CA 1
ATOM 668 C C . LYS A 1 83 ? 4.707 4.239 22.083 1.00 48.72 83 LYS A C 1
ATOM 670 O O . LYS A 1 83 ? 4.660 5.198 22.850 1.00 48.72 83 LYS A O 1
ATOM 675 N N . THR A 1 84 ? 3.677 3.417 21.891 1.00 46.59 84 THR A N 1
ATOM 676 C CA . THR A 1 84 ? 2.331 3.645 22.453 1.00 46.59 84 THR A CA 1
ATOM 677 C C . THR A 1 84 ? 1.848 2.557 23.404 1.00 46.59 84 THR A C 1
ATOM 679 O O . THR A 1 84 ? 0.913 2.814 24.156 1.00 46.59 84 THR A O 1
ATOM 682 N N . GLU A 1 85 ? 2.464 1.374 23.417 1.00 46.59 85 GLU A N 1
ATOM 683 C CA . GLU A 1 85 ? 2.096 0.307 24.352 1.00 46.59 85 GLU A CA 1
ATOM 684 C C . GLU A 1 85 ? 3.028 0.312 25.577 1.00 46.59 85 GLU A C 1
ATOM 686 O O . GLU A 1 85 ? 4.234 0.084 25.472 1.00 46.59 85 GLU A O 1
ATOM 691 N N . GLU A 1 86 ? 2.467 0.587 26.762 1.00 50.72 86 GLU A N 1
ATOM 692 C CA . GLU A 1 86 ? 3.115 0.210 28.021 1.00 50.72 86 GLU A CA 1
ATOM 693 C C . GLU A 1 86 ? 3.291 -1.323 28.050 1.00 50.72 86 GLU A C 1
ATOM 695 O O . GLU A 1 86 ? 2.408 -2.051 27.594 1.00 50.72 86 GLU A O 1
ATOM 700 N N . PRO A 1 87 ? 4.415 -1.837 28.581 1.00 48.88 87 PRO A N 1
ATOM 701 C CA . PRO A 1 87 ? 4.890 -3.204 28.341 1.00 48.88 87 PRO A CA 1
ATOM 702 C C . PRO A 1 87 ? 4.071 -4.325 29.007 1.00 48.88 87 PRO A C 1
ATOM 704 O O . PRO A 1 87 ? 4.507 -5.476 29.017 1.00 48.88 87 PRO A O 1
ATOM 707 N N . GLU A 1 88 ? 2.898 -4.044 29.568 1.00 51.78 88 GLU A N 1
ATOM 708 C CA . GLU A 1 88 ? 2.124 -5.023 30.323 1.00 51.78 88 GLU A CA 1
ATOM 709 C C . GLU A 1 88 ? 0.650 -4.992 29.911 1.00 51.78 88 GLU A C 1
ATOM 711 O O . GLU A 1 88 ? -0.115 -4.155 30.373 1.00 51.78 88 GLU A O 1
ATOM 716 N N . ILE A 1 89 ? 0.277 -5.909 29.010 1.00 44.44 89 ILE A N 1
ATOM 717 C CA . ILE A 1 89 ? -0.876 -6.838 29.038 1.00 44.44 89 ILE A CA 1
ATOM 718 C C . ILE A 1 89 ? -1.001 -7.400 27.607 1.00 44.44 89 ILE A C 1
ATOM 720 O O . ILE A 1 89 ? -1.701 -6.860 26.757 1.00 44.44 89 ILE A O 1
ATOM 724 N N . TYR A 1 90 ? -0.287 -8.492 27.320 1.00 46.59 90 TYR A N 1
ATOM 725 C CA . TYR A 1 90 ? -0.378 -9.193 26.035 1.00 46.59 90 TYR A CA 1
ATOM 726 C C . TYR A 1 90 ? -1.459 -10.281 26.130 1.00 46.59 90 TYR A C 1
ATOM 728 O O . TYR A 1 90 ? -1.226 -11.354 26.689 1.00 46.59 90 TYR A O 1
ATOM 736 N N . MET A 1 91 ? -2.656 -9.999 25.612 1.00 44.88 91 MET A N 1
ATOM 737 C CA . MET A 1 91 ? -3.686 -11.001 25.319 1.00 44.88 91 MET A CA 1
ATOM 738 C C . MET A 1 91 ? -4.297 -10.700 23.945 1.00 44.88 91 MET A C 1
ATOM 740 O O . MET A 1 91 ? -5.200 -9.878 23.839 1.00 44.88 91 MET A O 1
ATOM 744 N N . GLY A 1 92 ? -3.803 -11.392 22.914 1.00 52.16 92 GLY A N 1
ATOM 745 C CA . GLY A 1 92 ? -4.249 -11.255 21.520 1.00 52.16 92 GLY A CA 1
ATOM 746 C C . GLY A 1 92 ? -3.489 -10.178 20.743 1.00 52.16 92 GLY A C 1
ATOM 747 O O . GLY A 1 92 ? -3.011 -9.210 21.332 1.00 52.16 92 GLY A O 1
ATOM 748 N N . GLU A 1 93 ? -3.348 -10.356 19.424 1.00 56.16 93 GLU A N 1
ATOM 749 C CA . GLU A 1 93 ? -2.932 -9.249 18.558 1.00 56.16 93 GLU A CA 1
ATOM 750 C C . GLU A 1 93 ? -3.979 -8.137 18.721 1.00 56.16 93 GLU A C 1
ATOM 752 O O . GLU A 1 93 ? -5.177 -8.376 18.589 1.00 56.16 93 GLU A O 1
ATOM 757 N N . SER A 1 94 ? -3.548 -6.947 19.138 1.00 71.56 94 SER A N 1
ATOM 758 C CA . SER A 1 94 ? -4.447 -5.809 19.345 1.00 71.56 94 SER A CA 1
ATOM 759 C C . SER A 1 94 ? -5.151 -5.468 18.028 1.00 71.56 94 SER A C 1
ATOM 761 O O . SER A 1 94 ? -4.517 -5.514 16.979 1.00 71.56 94 SER A O 1
ATOM 763 N N . GLU A 1 95 ? -6.432 -5.094 18.075 1.00 69.19 95 GLU A N 1
ATOM 764 C CA . GLU A 1 95 ? -7.268 -4.786 16.899 1.00 69.19 95 GLU A CA 1
ATOM 765 C C . GLU A 1 95 ? -6.572 -3.841 15.905 1.00 69.19 95 GLU A C 1
ATOM 767 O O . GLU A 1 95 ? -6.669 -4.023 14.697 1.00 69.19 95 GLU A O 1
ATOM 772 N N . ALA A 1 96 ? -5.782 -2.874 16.382 1.00 70.06 96 ALA A N 1
ATOM 773 C CA . ALA A 1 96 ? -5.032 -2.007 15.476 1.00 70.06 96 ALA A CA 1
ATOM 774 C C . ALA A 1 96 ? -3.847 -2.709 14.762 1.00 70.06 96 ALA A C 1
ATOM 776 O O . ALA A 1 96 ? -3.532 -2.308 13.658 1.00 70.06 96 ALA A O 1
ATOM 777 N N . VAL A 1 97 ? -3.238 -3.780 15.299 1.00 76.31 97 VAL A N 1
ATOM 778 C CA . VAL A 1 97 ? -2.268 -4.612 14.546 1.00 76.31 97 VAL A CA 1
ATOM 779 C C . VAL A 1 97 ? -2.983 -5.297 13.391 1.00 76.31 97 VAL A C 1
ATOM 781 O O . VAL A 1 97 ? -2.450 -5.366 12.289 1.00 76.31 97 VAL A O 1
ATOM 784 N N . GLU A 1 98 ? -4.187 -5.816 13.640 1.00 81.00 98 GLU A N 1
ATOM 785 C CA . GLU A 1 98 ? -4.984 -6.478 12.608 1.00 81.00 98 GLU A CA 1
ATOM 786 C C . GLU A 1 98 ? -5.391 -5.489 11.508 1.00 81.00 98 GLU A C 1
ATOM 788 O O . GLU A 1 98 ? -5.308 -5.824 10.326 1.00 81.00 98 GLU A O 1
ATOM 793 N N . ARG A 1 99 ? -5.744 -4.250 11.877 1.00 84.56 99 ARG A N 1
ATOM 794 C CA . ARG A 1 99 ? -5.993 -3.164 10.916 1.00 84.56 99 ARG A CA 1
ATOM 795 C C . ARG A 1 99 ? -4.749 -2.800 10.122 1.00 84.56 99 ARG A C 1
ATOM 797 O O . ARG A 1 99 ? -4.818 -2.776 8.897 1.00 84.56 99 ARG A O 1
ATOM 804 N N . ASP A 1 100 ? -3.621 -2.572 10.793 1.00 85.25 100 ASP A N 1
ATOM 805 C CA . ASP A 1 100 ? -2.369 -2.202 10.132 1.00 85.25 100 ASP A CA 1
ATOM 806 C C . ASP A 1 100 ? -1.960 -3.279 9.121 1.00 85.25 100 ASP A C 1
ATOM 808 O O . ASP A 1 100 ? -1.607 -2.983 7.975 1.00 85.25 100 ASP A O 1
ATOM 812 N N . LYS A 1 101 ? -2.093 -4.552 9.521 1.00 86.38 101 LYS A N 1
ATOM 813 C CA . LYS A 1 101 ? -1.863 -5.687 8.630 1.00 86.38 101 LYS A CA 1
ATOM 814 C C . LYS A 1 101 ? -2.799 -5.678 7.432 1.00 86.38 101 LYS A C 1
ATOM 816 O O . LYS A 1 101 ? -2.307 -5.800 6.313 1.00 86.38 101 LYS A O 1
ATOM 821 N N . ALA A 1 102 ? -4.096 -5.462 7.652 1.00 88.31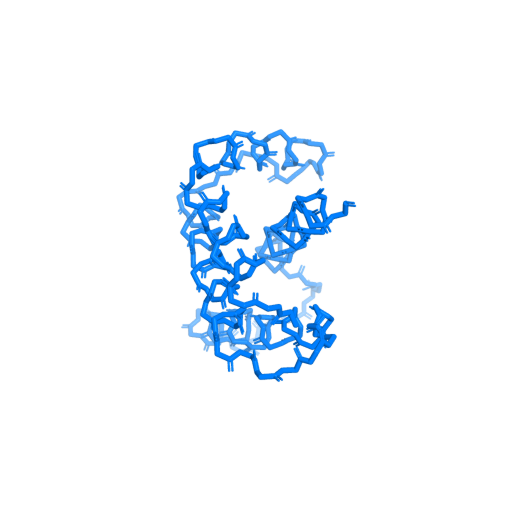 102 ALA A N 1
ATOM 822 C CA . ALA A 1 102 ? -5.089 -5.399 6.586 1.00 88.31 102 ALA A CA 1
ATOM 823 C C . ALA A 1 102 ? -4.803 -4.275 5.577 1.00 88.31 102 ALA A C 1
ATOM 825 O O . ALA A 1 102 ? -4.941 -4.500 4.377 1.00 88.31 102 ALA A O 1
ATOM 826 N N . VAL A 1 103 ? -4.355 -3.092 6.021 1.00 89.12 103 VAL A N 1
ATOM 827 C CA . VAL A 1 103 ? -3.957 -1.998 5.111 1.00 89.12 103 VAL A CA 1
ATOM 828 C C . VAL A 1 103 ? -2.768 -2.412 4.244 1.00 89.12 103 VAL A C 1
ATOM 830 O O . VAL A 1 103 ? -2.790 -2.229 3.022 1.00 89.12 103 VAL A O 1
ATOM 833 N N . ILE A 1 104 ? -1.725 -2.973 4.861 1.00 89.88 104 ILE A N 1
ATOM 834 C CA . ILE A 1 104 ? -0.506 -3.381 4.152 1.00 89.88 104 ILE A CA 1
ATOM 835 C C . ILE A 1 104 ? -0.824 -4.509 3.161 1.00 89.88 104 ILE A C 1
ATOM 837 O O . ILE A 1 104 ? -0.460 -4.413 1.989 1.00 89.88 104 ILE A O 1
ATOM 841 N N . ASP A 1 105 ? -1.553 -5.537 3.603 1.00 90.19 105 ASP A N 1
ATOM 842 C CA . ASP A 1 105 ? -2.011 -6.653 2.770 1.00 90.19 105 ASP A CA 1
ATOM 843 C C . ASP A 1 105 ? -2.799 -6.158 1.555 1.00 90.19 105 ASP A C 1
ATOM 845 O O . ASP A 1 105 ? -2.441 -6.469 0.417 1.00 90.19 105 ASP A O 1
ATOM 849 N N . PHE A 1 106 ? -3.809 -5.319 1.793 1.00 89.88 106 PHE A N 1
ATOM 850 C CA . PHE A 1 106 ? -4.642 -4.724 0.754 1.00 89.88 106 PHE A CA 1
ATOM 851 C C . PHE A 1 106 ? -3.812 -3.967 -0.293 1.00 89.88 106 PHE A C 1
ATOM 853 O O . PHE A 1 106 ? -4.018 -4.123 -1.499 1.00 89.88 106 PHE A O 1
ATOM 860 N N . THR A 1 107 ? -2.834 -3.177 0.155 1.00 88.44 107 THR A N 1
ATOM 861 C CA . THR A 1 107 ? -1.983 -2.383 -0.743 1.00 88.44 107 THR A CA 1
ATOM 862 C C . THR A 1 107 ? -1.112 -3.281 -1.629 1.00 88.44 107 THR A C 1
ATOM 864 O O . THR A 1 107 ? -0.941 -3.012 -2.821 1.00 88.44 107 THR A O 1
ATOM 867 N N . PHE A 1 108 ? -0.596 -4.384 -1.079 1.00 87.75 108 PHE A N 1
ATOM 868 C CA . PHE A 1 108 ? 0.175 -5.367 -1.842 1.00 87.75 108 PHE A CA 1
ATOM 869 C C . PHE A 1 108 ? -0.675 -6.160 -2.827 1.00 87.75 108 PHE A C 1
ATOM 871 O O . PHE A 1 108 ? -0.234 -6.405 -3.952 1.00 87.75 108 PHE A O 1
ATOM 878 N N . ASP A 1 109 ? -1.881 -6.556 -2.432 1.00 87.94 109 ASP A N 1
ATOM 879 C CA . ASP A 1 109 ? -2.801 -7.260 -3.321 1.00 87.94 109 ASP A CA 1
ATOM 880 C C . ASP A 1 109 ? -3.197 -6.370 -4.505 1.00 87.94 109 ASP A C 1
ATOM 882 O O . ASP A 1 109 ? -3.214 -6.827 -5.653 1.00 87.94 109 ASP A O 1
ATOM 886 N N . TRP A 1 110 ? -3.403 -5.074 -4.259 1.00 83.69 110 TRP A N 1
ATOM 887 C CA . TRP A 1 110 ? -3.630 -4.089 -5.314 1.00 83.69 110 TRP A CA 1
ATOM 888 C C . TRP A 1 110 ? -2.432 -3.953 -6.260 1.00 83.69 110 TRP A C 1
ATOM 890 O O . TRP A 1 110 ? -2.593 -4.005 -7.482 1.00 83.69 110 TRP A O 1
ATOM 900 N N . LEU A 1 111 ? -1.215 -3.846 -5.716 1.00 83.00 111 LEU A N 1
ATOM 901 C CA . LEU A 1 111 ? 0.014 -3.798 -6.509 1.00 83.00 111 LEU A CA 1
ATOM 902 C C . LEU A 1 111 ? 0.160 -5.032 -7.410 1.00 83.00 111 LEU A C 1
ATOM 904 O O . LEU A 1 111 ? 0.441 -4.900 -8.602 1.00 83.00 111 LEU A O 1
ATOM 908 N N . LYS A 1 112 ? -0.069 -6.229 -6.857 1.00 82.94 112 LYS A N 1
ATOM 909 C CA . LYS A 1 112 ? -0.028 -7.489 -7.612 1.00 82.94 112 LYS A CA 1
ATOM 910 C C . LYS A 1 112 ? -1.068 -7.500 -8.736 1.00 82.94 112 LYS A C 1
ATOM 912 O O . LYS A 1 112 ? -0.754 -7.963 -9.830 1.00 82.94 112 LYS A O 1
ATOM 917 N N . CYS A 1 113 ? -2.264 -6.950 -8.509 1.00 80.94 113 CYS A N 1
ATOM 918 C CA . CYS A 1 113 ? -3.301 -6.837 -9.539 1.00 80.94 113 CYS A CA 1
ATOM 919 C C . CYS A 1 113 ? -2.916 -5.895 -10.688 1.00 80.94 113 CYS A C 1
ATOM 921 O O . CYS A 1 113 ? -3.245 -6.183 -11.833 1.00 80.94 113 CYS A O 1
ATOM 923 N N . ILE A 1 114 ? -2.229 -4.785 -10.406 1.00 75.19 114 ILE A N 1
ATOM 924 C CA . ILE A 1 114 ? -1.806 -3.822 -11.437 1.00 75.19 114 ILE A CA 1
ATOM 92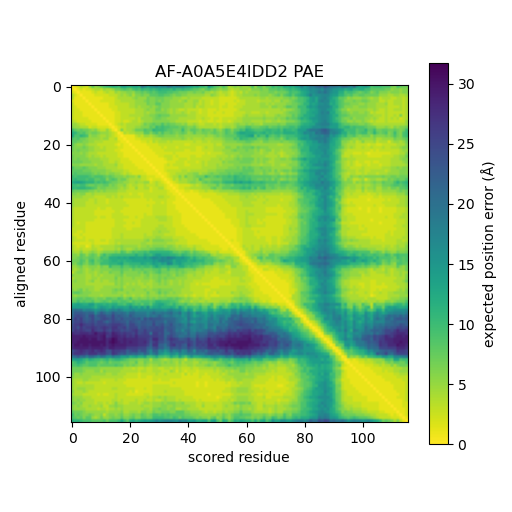5 C C . ILE A 1 114 ? -0.684 -4.379 -12.322 1.00 75.19 114 ILE A C 1
ATOM 927 O O . ILE A 1 114 ? -0.579 -4.020 -13.495 1.00 75.19 114 ILE A O 1
ATOM 931 N N . LEU A 1 115 ? 0.195 -5.199 -11.743 1.00 69.69 115 LEU A N 1
ATOM 932 C CA . LEU A 1 115 ? 1.414 -5.674 -12.402 1.00 69.69 115 LEU A CA 1
ATOM 933 C C . LEU A 1 115 ? 1.267 -7.048 -13.073 1.00 69.69 115 LEU A C 1
ATOM 935 O O . LEU A 1 115 ? 2.215 -7.496 -13.721 1.00 69.69 115 LEU A O 1
ATOM 939 N N . SER A 1 116 ? 0.102 -7.687 -12.923 1.00 64.31 116 SER A N 1
ATOM 940 C CA . SER A 1 116 ? -0.293 -8.928 -13.612 1.00 64.31 116 SER A CA 1
ATOM 941 C C . SER A 1 116 ? -0.844 -8.652 -15.011 1.00 64.31 116 SER A C 1
ATOM 943 O O . SER A 1 116 ? -0.553 -9.464 -15.919 1.00 64.31 116 SER A O 1
#

Mean predicted aligned error: 7.73 Å

Radius of gyration: 15.1 Å; Cα contacts (8 Å, |Δi|>4): 70; chains: 1; bounding box: 34×20×48 Å